Protein AF-A0A962R1C5-F1 (afdb_monomer)

Foldseek 3Di:
DADPDLVVLVLCVVVCVDDLVVLCVLVVHPSVQFPDWDCDNVRSDTDTDGDDPDAQPDPPDPCNPCPVSCVSVVPDDDDRDDD

Structure (mmCIF, N/CA/C/O backbone):
data_AF-A0A962R1C5-F1
#
_entry.id   AF-A0A962R1C5-F1
#
loop_
_atom_site.group_PDB
_atom_site.id
_atom_site.type_symbol
_atom_site.label_atom_id
_atom_site.label_alt_id
_atom_site.label_comp_id
_atom_site.label_asym_id
_atom_site.label_entity_id
_atom_site.label_seq_id
_atom_site.pdbx_PDB_ins_code
_atom_site.Cartn_x
_atom_site.Cartn_y
_atom_site.Cartn_z
_atom_site.occupancy
_atom_site.B_iso_or_equiv
_atom_site.auth_seq_id
_atom_site.auth_comp_id
_atom_site.auth_asym_id
_atom_site.auth_atom_id
_atom_site.pdbx_PDB_model_num
ATOM 1 N N . ILE A 1 1 ? -1.628 4.017 1.851 1.00 93.44 1 ILE A N 1
ATOM 2 C CA . ILE A 1 1 ? -2.962 4.583 2.189 1.00 93.44 1 ILE A CA 1
ATOM 3 C C . ILE A 1 1 ? -2.818 5.298 3.520 1.00 93.44 1 ILE A C 1
ATOM 5 O O . ILE A 1 1 ? -2.163 4.739 4.388 1.00 93.44 1 ILE A O 1
ATOM 9 N N . MET A 1 2 ? -3.346 6.509 3.673 1.00 96.19 2 MET A N 1
ATOM 10 C CA . MET A 1 2 ? -3.282 7.265 4.929 1.00 96.19 2 MET A CA 1
ATOM 11 C C . MET A 1 2 ? -4.690 7.665 5.349 1.00 96.19 2 MET A C 1
ATOM 13 O O . MET A 1 2 ? -5.518 7.965 4.489 1.00 96.19 2 MET A O 1
ATOM 17 N N . PHE A 1 3 ? -4.937 7.671 6.651 1.0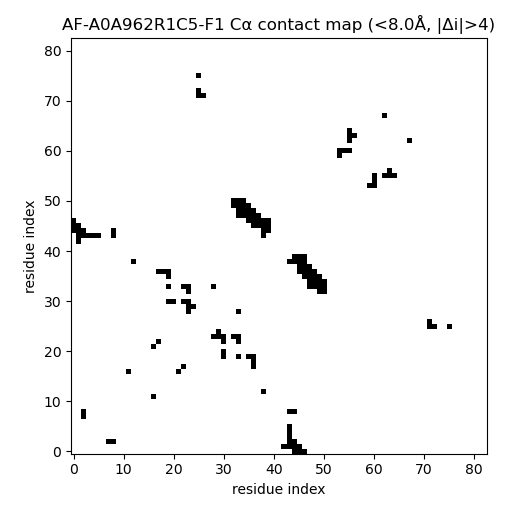0 96.88 3 PHE A N 1
ATOM 18 C CA . PHE A 1 3 ? -6.217 8.034 7.240 1.00 96.88 3 PHE A CA 1
ATOM 19 C C . PHE A 1 3 ? -6.082 9.370 7.964 1.00 96.88 3 PHE A C 1
ATOM 21 O O . PHE A 1 3 ? -5.030 9.685 8.518 1.00 96.88 3 PHE A O 1
ATOM 28 N N . ARG A 1 4 ? -7.151 10.168 7.933 1.00 97.19 4 ARG A N 1
ATOM 29 C CA . ARG A 1 4 ? -7.220 11.421 8.693 1.00 97.19 4 ARG A CA 1
ATOM 30 C C . ARG A 1 4 ? -7.554 11.150 10.155 1.00 97.19 4 ARG A C 1
ATOM 32 O O . ARG A 1 4 ? -6.884 11.673 11.034 1.00 97.19 4 ARG A O 1
ATOM 39 N N . GLU A 1 5 ? -8.586 10.342 10.381 1.00 97.50 5 GLU A N 1
ATOM 40 C CA . GLU A 1 5 ? -9.114 10.040 11.706 1.00 97.50 5 GLU A CA 1
ATOM 41 C C . GLU A 1 5 ? -8.630 8.665 12.178 1.00 97.50 5 GLU A C 1
ATOM 43 O O . GLU A 1 5 ? -8.655 7.681 11.431 1.00 97.50 5 GLU A O 1
ATOM 48 N N . GLU A 1 6 ? -8.234 8.572 13.446 1.00 97.31 6 GLU A N 1
ATOM 49 C CA . GLU A 1 6 ? -7.793 7.310 14.052 1.00 97.31 6 G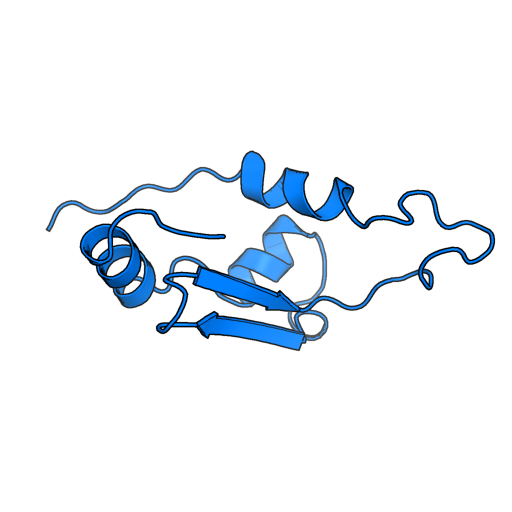LU A CA 1
ATOM 50 C C . GLU A 1 6 ? -8.918 6.265 14.080 1.00 97.31 6 GLU A C 1
ATOM 52 O O . GLU A 1 6 ? -8.679 5.085 13.831 1.00 97.31 6 GLU A O 1
ATOM 57 N N . ALA A 1 7 ? -10.161 6.690 14.318 1.00 95.94 7 ALA A N 1
ATOM 58 C CA . ALA A 1 7 ? -11.314 5.793 14.346 1.00 95.94 7 ALA A CA 1
ATOM 59 C C . ALA A 1 7 ? -11.520 5.062 13.006 1.00 95.94 7 ALA A C 1
ATOM 61 O O . ALA A 1 7 ? -11.790 3.857 13.000 1.00 95.94 7 ALA A O 1
ATOM 62 N N . ASP A 1 8 ? -11.338 5.765 11.883 1.00 95.00 8 ASP A N 1
ATOM 63 C CA . ASP A 1 8 ? -11.438 5.178 10.544 1.00 95.00 8 ASP A CA 1
ATOM 64 C C . ASP A 1 8 ? -10.300 4.187 10.303 1.00 95.00 8 ASP A C 1
ATOM 66 O O . ASP A 1 8 ? -10.539 3.072 9.834 1.00 95.00 8 ASP A O 1
ATOM 70 N N . TYR A 1 9 ? -9.074 4.556 10.691 1.00 96.75 9 TYR A N 1
ATOM 71 C CA . TYR A 1 9 ? -7.914 3.672 10.604 1.00 96.75 9 TYR A CA 1
ATOM 72 C C . TYR A 1 9 ? -8.116 2.383 11.404 1.00 96.75 9 TYR A C 1
ATOM 74 O O . TYR A 1 9 ? -7.910 1.291 10.875 1.00 96.75 9 TYR A O 1
ATOM 82 N N . LEU A 1 10 ? -8.548 2.488 12.663 1.00 95.62 10 LEU A N 1
ATOM 83 C CA . LEU A 1 10 ? -8.742 1.332 13.538 1.00 95.62 10 LEU A CA 1
ATOM 84 C C . LEU A 1 10 ? -9.854 0.412 13.028 1.00 95.62 10 LEU A C 1
ATOM 86 O O . LEU A 1 10 ? -9.684 -0.809 13.048 1.00 95.62 10 LEU A O 1
ATOM 90 N N . ARG A 1 11 ? -10.958 0.975 12.518 1.00 94.06 11 ARG A N 1
ATOM 91 C CA . ARG A 1 11 ? -12.034 0.192 11.890 1.00 94.06 11 ARG A CA 1
ATOM 92 C C . ARG A 1 11 ? -11.551 -0.502 10.619 1.00 94.06 11 ARG A C 1
ATOM 94 O O . ARG A 1 11 ? -11.839 -1.674 10.405 1.00 94.06 11 ARG A O 1
ATOM 101 N N . PHE A 1 12 ? -10.792 0.197 9.784 1.00 95.19 12 PHE A N 1
ATOM 102 C CA . PHE A 1 12 ? -10.236 -0.378 8.564 1.00 95.19 12 PHE A CA 1
ATOM 103 C C . PHE A 1 12 ? -9.204 -1.480 8.866 1.00 95.19 12 PHE A C 1
ATOM 105 O O . PHE A 1 12 ? -9.155 -2.509 8.185 1.00 95.19 12 PHE A O 1
ATOM 112 N N . LYS A 1 13 ? -8.388 -1.284 9.910 1.00 95.19 13 LYS A N 1
ATOM 113 C CA . LYS A 1 13 ? -7.393 -2.246 10.397 1.00 95.19 13 LYS A CA 1
ATOM 114 C C . LYS A 1 13 ? -8.035 -3.498 10.985 1.00 95.19 13 LYS A C 1
ATOM 116 O O . LYS A 1 13 ? -7.569 -4.590 10.671 1.00 95.19 13 LYS A O 1
ATOM 121 N N . SER A 1 14 ? -9.088 -3.373 11.798 1.00 95.19 14 SER A N 1
ATOM 122 C CA . SER A 1 14 ? -9.741 -4.533 12.431 1.00 95.19 14 SER A CA 1
ATOM 123 C C . SER A 1 14 ? -10.354 -5.498 11.416 1.00 95.19 14 SER A C 1
ATOM 125 O O . SER A 1 14 ? -10.375 -6.703 11.649 1.00 95.19 14 SER A O 1
ATOM 127 N N . LEU A 1 15 ? -10.797 -4.973 10.275 1.00 93.81 15 LEU A N 1
ATOM 128 C CA . LEU A 1 15 ? -11.343 -5.749 9.166 1.00 93.81 15 LEU A CA 1
ATOM 129 C C . LEU A 1 15 ? -10.262 -6.359 8.256 1.00 93.81 15 LEU A C 1
ATOM 131 O O . LEU A 1 15 ? -10.596 -7.138 7.369 1.00 93.81 15 LEU A O 1
ATOM 135 N N . GLN A 1 16 ? -8.987 -5.985 8.433 1.00 93.94 16 GLN A N 1
ATOM 136 C CA . GLN A 1 16 ? -7.861 -6.383 7.575 1.00 93.94 16 GLN A CA 1
ATOM 137 C C . GLN A 1 16 ? -8.173 -6.286 6.070 1.00 93.94 16 GLN A C 1
ATOM 139 O O . GLN A 1 16 ? -7.778 -7.147 5.275 1.00 93.94 16 GLN A O 1
ATOM 144 N N . LEU A 1 17 ? -8.891 -5.221 5.684 1.00 93.56 17 LEU A N 1
ATOM 145 C CA . LEU A 1 17 ? -9.386 -5.038 4.318 1.00 93.56 17 LEU A CA 1
ATOM 146 C C . LEU A 1 17 ? -8.254 -5.031 3.290 1.00 93.56 17 LEU A C 1
ATOM 148 O O . LEU A 1 17 ? -8.452 -5.495 2.174 1.00 93.56 17 LEU A O 1
ATOM 152 N N . VAL A 1 18 ? -7.064 -4.551 3.667 1.00 96.31 18 VAL A N 1
ATOM 153 C CA . VAL A 1 18 ? -5.867 -4.587 2.826 1.00 96.31 18 VAL A CA 1
ATOM 154 C C . VAL A 1 18 ? -4.909 -5.636 3.364 1.00 96.31 18 VAL A C 1
ATOM 156 O O . VAL A 1 18 ? -4.313 -5.485 4.425 1.00 96.31 18 VAL A O 1
ATOM 159 N N . ASN A 1 19 ? -4.743 -6.703 2.593 1.00 96.88 19 ASN A N 1
ATOM 160 C CA . ASN A 1 19 ? -3.851 -7.819 2.878 1.00 96.88 19 ASN A CA 1
ATOM 161 C C . ASN A 1 19 ? -3.128 -8.255 1.594 1.00 96.88 19 ASN A C 1
ATOM 163 O O . ASN A 1 19 ? -3.412 -7.742 0.507 1.00 96.88 19 ASN A O 1
ATOM 167 N N . ALA A 1 20 ? -2.181 -9.187 1.720 1.00 97.81 20 ALA A N 1
ATOM 168 C CA . ALA A 1 20 ? -1.360 -9.630 0.596 1.00 97.81 20 ALA A CA 1
ATOM 169 C C . ALA A 1 20 ? -2.202 -10.177 -0.569 1.00 97.81 20 ALA A C 1
ATOM 171 O O . ALA A 1 20 ? -1.950 -9.819 -1.716 1.00 97.81 20 ALA A O 1
ATOM 172 N N . SER A 1 21 ? -3.263 -10.934 -0.279 1.00 97.69 21 SER A N 1
ATOM 173 C CA . SER A 1 21 ? -4.173 -11.477 -1.293 1.00 97.69 21 SER A CA 1
ATOM 174 C C . SER A 1 21 ? -4.914 -10.386 -2.081 1.00 97.69 21 SER A C 1
ATOM 176 O O . SER A 1 21 ? -4.966 -10.435 -3.314 1.00 97.69 21 SER A O 1
ATOM 178 N N . LEU A 1 22 ? -5.436 -9.350 -1.404 1.00 97.06 22 LEU A N 1
ATOM 179 C CA . LEU A 1 22 ? -6.046 -8.202 -2.089 1.00 97.06 22 LEU A CA 1
ATOM 180 C C . LEU A 1 22 ? -5.026 -7.502 -2.992 1.00 97.06 22 LEU A C 1
ATOM 182 O O . LEU A 1 22 ? -5.325 -7.237 -4.156 1.00 97.06 22 LEU A O 1
ATOM 186 N N . VAL A 1 23 ? -3.842 -7.188 -2.459 1.00 97.56 23 VAL A N 1
ATOM 187 C CA . VAL A 1 23 ? -2.795 -6.477 -3.206 1.00 97.56 23 VAL A CA 1
ATOM 188 C C . VAL A 1 23 ? -2.381 -7.294 -4.430 1.00 97.56 23 VAL A C 1
ATOM 190 O O . VAL A 1 23 ? -2.368 -6.771 -5.539 1.00 97.56 23 VAL A O 1
ATOM 193 N N . ALA A 1 24 ? -2.126 -8.589 -4.266 1.00 97.50 24 ALA A N 1
ATOM 194 C CA . ALA A 1 24 ? -1.795 -9.493 -5.362 1.00 97.50 24 ALA A CA 1
ATOM 195 C C . ALA A 1 24 ? -2.837 -9.427 -6.491 1.00 97.50 24 ALA A C 1
ATOM 197 O O . ALA A 1 24 ? -2.491 -9.229 -7.658 1.00 97.50 24 ALA A O 1
ATOM 198 N N . ARG A 1 25 ? -4.125 -9.489 -6.130 1.00 97.19 25 ARG A N 1
ATOM 199 C CA . ARG A 1 25 ? -5.242 -9.390 -7.076 1.00 97.19 25 ARG A CA 1
ATOM 200 C C . ARG A 1 25 ? -5.309 -8.032 -7.777 1.00 97.19 25 ARG A C 1
ATOM 202 O O . ARG A 1 25 ? -5.450 -8.004 -8.995 1.00 97.19 25 ARG A O 1
ATOM 209 N N . LEU A 1 26 ? -5.215 -6.924 -7.038 1.00 96.56 26 LEU A N 1
ATOM 210 C CA . LEU A 1 26 ? -5.320 -5.573 -7.610 1.00 96.56 26 LEU A CA 1
ATOM 211 C C . LEU A 1 26 ? -4.154 -5.240 -8.547 1.00 96.56 26 LEU A C 1
ATOM 213 O O . LEU A 1 26 ? -4.350 -4.558 -9.548 1.00 96.56 26 LEU A O 1
ATOM 217 N N . TYR A 1 27 ? -2.952 -5.724 -8.235 1.00 94.88 27 TYR A N 1
ATOM 218 C CA . TYR A 1 27 ? -1.745 -5.449 -9.018 1.00 94.88 27 TYR A CA 1
ATOM 219 C C . TYR A 1 27 ? -1.430 -6.537 -10.058 1.00 94.88 27 TYR A C 1
ATOM 221 O O . TYR A 1 27 ? -0.444 -6.411 -10.778 1.00 94.88 27 TYR A O 1
ATOM 229 N N . GLY A 1 28 ? -2.252 -7.590 -10.162 1.00 95.06 28 GLY A N 1
ATOM 230 C CA . GLY A 1 28 ? -2.088 -8.653 -11.158 1.00 95.06 28 GLY A CA 1
ATOM 231 C C . GLY A 1 28 ? -0.817 -9.488 -10.976 1.00 95.06 28 GLY A C 1
ATOM 232 O O . GLY A 1 28 ? -0.254 -9.971 -11.957 1.00 95.06 28 GLY A O 1
ATOM 233 N N . VAL A 1 29 ? -0.347 -9.647 -9.736 1.00 95.69 29 VAL A N 1
ATOM 234 C CA . VAL A 1 29 ? 0.883 -10.382 -9.406 1.00 95.69 29 VAL A CA 1
ATOM 235 C C . VAL A 1 29 ? 0.587 -11.587 -8.510 1.00 95.69 29 VAL A C 1
ATOM 237 O O . VAL A 1 29 ? -0.411 -11.588 -7.791 1.00 95.69 29 VAL A O 1
ATOM 240 N N . PRO A 1 30 ? 1.452 -12.617 -8.491 1.00 97.50 30 PRO A N 1
ATOM 241 C CA . PRO A 1 30 ? 1.378 -13.670 -7.483 1.00 97.50 30 PRO A CA 1
ATOM 242 C C . PRO A 1 30 ? 1.515 -13.106 -6.064 1.00 97.50 30 PRO A C 1
ATOM 244 O O . PRO A 1 30 ? 2.297 -12.184 -5.838 1.00 97.50 30 PRO A O 1
ATOM 247 N N . GLU A 1 31 ? 0.838 -13.710 -5.086 1.00 97.69 31 GLU A N 1
ATOM 248 C CA . GLU A 1 31 ? 0.915 -13.273 -3.683 1.00 97.69 31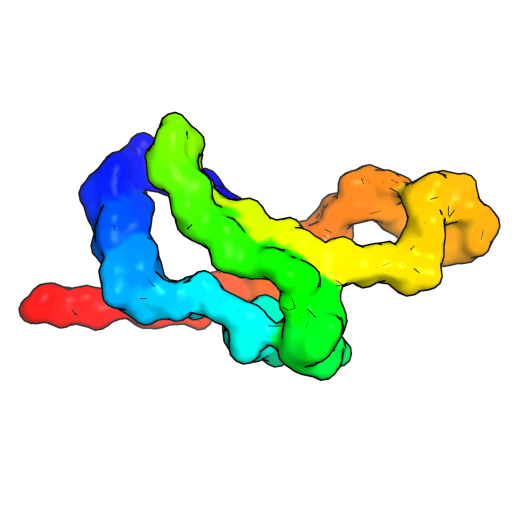 GLU A CA 1
ATOM 249 C C . GLU A 1 31 ? 2.345 -13.319 -3.123 1.00 97.69 31 GLU A C 1
ATOM 251 O O . GLU A 1 31 ? 2.737 -12.439 -2.366 1.00 97.69 31 GLU A O 1
ATOM 256 N N . SER A 1 32 ? 3.183 -14.245 -3.605 1.00 97.38 32 SER A N 1
ATOM 257 C CA . SER A 1 32 ? 4.615 -14.325 -3.268 1.00 97.38 32 SER A CA 1
ATOM 258 C C . SER A 1 32 ? 5.446 -13.110 -3.699 1.00 97.38 32 SER A C 1
ATOM 260 O O . SER A 1 32 ? 6.593 -12.969 -3.276 1.00 97.38 32 SER A O 1
ATOM 262 N N . ARG A 1 33 ? 4.904 -12.237 -4.558 1.00 96.81 33 ARG A N 1
ATOM 263 C CA . ARG A 1 33 ? 5.529 -10.965 -4.952 1.00 96.81 33 ARG A CA 1
ATOM 264 C C . ARG A 1 33 ? 5.099 -9.809 -4.052 1.00 96.81 33 ARG A C 1
ATOM 266 O O . ARG A 1 33 ? 5.693 -8.741 -4.158 1.00 96.81 33 ARG A O 1
ATOM 273 N N . VAL A 1 34 ? 4.114 -9.989 -3.176 1.00 97.69 34 VAL A N 1
ATOM 274 C CA . VAL A 1 34 ? 3.769 -8.994 -2.157 1.00 97.69 34 VAL A CA 1
ATOM 275 C C . VAL A 1 34 ? 4.725 -9.177 -0.987 1.00 97.69 34 VAL A C 1
ATOM 277 O O . VAL A 1 34 ? 4.597 -10.126 -0.223 1.00 97.69 34 VAL A O 1
ATOM 280 N N . LEU A 1 35 ? 5.718 -8.293 -0.881 1.00 97.56 35 LEU A N 1
ATOM 281 C CA . LEU A 1 35 ? 6.786 -8.443 0.109 1.00 97.56 35 LEU A CA 1
ATOM 282 C C . LEU A 1 35 ? 6.267 -8.170 1.516 1.00 97.56 35 LEU A C 1
ATOM 284 O O . LEU A 1 35 ? 6.532 -8.952 2.416 1.00 97.56 35 LEU A O 1
ATOM 288 N N . ASP A 1 36 ? 5.499 -7.091 1.679 1.00 97.44 36 ASP A N 1
ATOM 289 C CA . ASP A 1 36 ? 4.916 -6.711 2.961 1.00 97.44 36 ASP A CA 1
ATOM 290 C C . ASP A 1 36 ? 3.628 -5.902 2.775 1.00 97.44 36 ASP A C 1
ATOM 292 O O . ASP A 1 36 ? 3.514 -5.071 1.866 1.00 97.44 36 ASP A O 1
ATOM 296 N N . VAL A 1 37 ? 2.691 -6.080 3.708 1.00 97.69 37 VAL A N 1
ATOM 297 C CA . VAL A 1 37 ? 1.558 -5.177 3.945 1.00 97.69 37 VAL A CA 1
ATOM 298 C C . VAL A 1 37 ? 1.563 -4.816 5.426 1.00 97.69 37 VAL A C 1
ATOM 300 O O . VAL A 1 37 ? 1.290 -5.652 6.283 1.00 97.69 37 VAL A O 1
ATOM 303 N N . ILE A 1 38 ? 1.908 -3.568 5.732 1.00 97.75 38 ILE A N 1
ATOM 304 C CA . ILE A 1 38 ? 2.167 -3.098 7.092 1.00 97.75 38 ILE A CA 1
ATOM 305 C C . ILE A 1 38 ? 1.107 -2.071 7.473 1.00 97.75 38 ILE A C 1
ATOM 307 O O . ILE A 1 38 ? 1.026 -1.000 6.870 1.00 97.75 38 ILE A O 1
ATOM 311 N N . TYR A 1 39 ? 0.347 -2.380 8.519 1.00 97.69 39 TYR A N 1
ATOM 312 C CA . TYR A 1 39 ? -0.496 -1.424 9.234 1.00 97.69 39 TYR A CA 1
ATOM 313 C C . TYR A 1 39 ? 0.376 -0.643 10.218 1.00 97.69 39 TYR A C 1
ATOM 315 O O . TYR A 1 39 ? 0.731 -1.136 11.289 1.00 97.69 39 TYR A O 1
ATOM 323 N N . PHE A 1 40 ? 0.798 0.547 9.805 1.00 97.75 40 PHE A N 1
ATOM 324 C CA . PHE A 1 40 ? 1.721 1.392 10.544 1.00 97.75 40 PHE A CA 1
ATOM 325 C C . PHE A 1 40 ? 0.952 2.393 11.413 1.00 97.75 40 PHE A C 1
ATOM 327 O O . PHE A 1 40 ? 0.653 3.516 10.998 1.00 97.75 40 PHE A O 1
ATOM 334 N N . ASP A 1 41 ? 0.656 1.958 12.639 1.00 97.25 41 ASP A N 1
ATOM 335 C CA . ASP A 1 41 ? -0.158 2.695 13.615 1.00 97.25 41 ASP A CA 1
ATOM 336 C C . ASP A 1 41 ? 0.306 4.138 13.870 1.00 97.25 41 ASP A C 1
ATOM 338 O O . ASP A 1 41 ? -0.548 5.023 13.850 1.00 97.25 41 ASP A O 1
ATOM 342 N N . PRO A 1 42 ? 1.615 4.444 14.019 1.00 97.25 42 PRO A N 1
ATOM 343 C CA . PRO A 1 42 ? 2.053 5.805 14.336 1.00 97.25 42 PRO A CA 1
ATOM 344 C C . PRO A 1 42 ? 1.708 6.858 13.277 1.00 97.25 42 PRO A C 1
ATOM 346 O O . PRO A 1 42 ? 1.680 8.042 13.596 1.00 97.25 42 PRO A O 1
ATOM 349 N N . ALA A 1 43 ? 1.481 6.450 12.023 1.00 97.50 43 ALA A N 1
A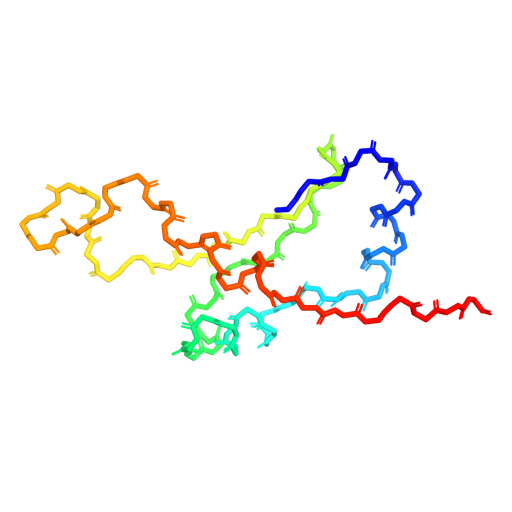TOM 350 C CA . ALA A 1 43 ? 1.106 7.364 10.942 1.00 97.50 43 ALA A CA 1
ATOM 351 C C . ALA A 1 43 ? -0.341 7.181 10.471 1.00 97.50 43 ALA A C 1
ATOM 353 O O . ALA A 1 43 ? -0.700 7.758 9.444 1.00 97.50 43 ALA A O 1
ATOM 354 N N . LEU A 1 44 ? -1.136 6.353 11.165 1.00 98.31 44 LEU A N 1
ATOM 355 C CA . LEU A 1 44 ? -2.488 5.970 10.746 1.00 98.31 44 LEU A CA 1
ATOM 356 C C . LEU A 1 44 ? -2.502 5.567 9.264 1.00 98.31 44 LEU A C 1
ATOM 358 O O . LEU A 1 44 ? -3.236 6.127 8.447 1.00 98.31 44 LEU A O 1
ATOM 362 N N . ALA A 1 45 ? -1.595 4.666 8.883 1.00 98.00 45 ALA A N 1
ATOM 363 C CA . ALA A 1 45 ? -1.311 4.397 7.482 1.00 98.00 45 ALA A CA 1
ATOM 364 C C . ALA A 1 45 ? -1.063 2.921 7.195 1.00 98.00 45 ALA A C 1
ATOM 366 O O . ALA A 1 45 ? -0.658 2.139 8.048 1.00 98.00 45 ALA A O 1
ATOM 367 N N . ILE A 1 46 ? -1.258 2.563 5.931 1.00 97.44 46 ILE A N 1
ATOM 368 C CA . ILE A 1 46 ? -0.942 1.248 5.388 1.00 97.44 46 ILE A CA 1
ATOM 369 C C . ILE A 1 46 ? 0.165 1.425 4.361 1.00 97.44 46 ILE A C 1
ATOM 371 O O . ILE A 1 46 ? -0.001 2.168 3.379 1.00 97.44 46 ILE A O 1
ATOM 375 N N . LYS A 1 47 ? 1.277 0.729 4.592 1.00 96.88 47 LYS A N 1
ATOM 376 C CA . LYS A 1 47 ? 2.414 0.630 3.679 1.00 96.88 47 LYS A CA 1
ATOM 377 C C . LYS A 1 47 ? 2.367 -0.721 2.975 1.00 96.88 47 LYS A C 1
ATOM 379 O O . LYS A 1 47 ? 2.232 -1.752 3.621 1.00 96.88 47 LYS A O 1
ATOM 384 N N . ILE A 1 48 ? 2.503 -0.701 1.656 1.00 97.00 48 ILE A N 1
ATOM 385 C CA . ILE A 1 48 ? 2.550 -1.896 0.814 1.00 97.00 48 ILE A CA 1
ATOM 386 C C . ILE A 1 48 ? 3.912 -1.908 0.123 1.00 97.00 48 ILE A C 1
ATOM 388 O O . ILE A 1 48 ? 4.336 -0.879 -0.408 1.00 97.00 48 ILE A O 1
ATOM 392 N N . CYS A 1 49 ? 4.591 -3.051 0.137 1.00 96.12 49 CYS A N 1
ATOM 393 C CA . CYS A 1 49 ? 5.885 -3.245 -0.511 1.00 96.12 49 CYS A CA 1
ATOM 394 C C . CYS A 1 49 ? 5.750 -4.250 -1.662 1.00 96.12 49 CYS A C 1
ATOM 396 O O . CYS A 1 49 ? 5.412 -5.413 -1.448 1.00 96.12 49 CYS A O 1
ATOM 398 N N . LEU A 1 50 ? 6.059 -3.802 -2.880 1.00 94.25 50 LEU A N 1
ATOM 399 C CA . LEU A 1 50 ? 6.086 -4.617 -4.095 1.00 94.25 50 LEU A CA 1
ATOM 400 C C . LEU A 1 50 ? 7.438 -4.439 -4.806 1.00 94.25 50 LEU A C 1
ATOM 402 O O . LEU A 1 50 ? 7.957 -3.319 -4.847 1.00 94.25 50 LEU A O 1
ATOM 406 N N . PRO A 1 51 ? 8.020 -5.501 -5.388 1.00 92.12 51 PRO A N 1
ATOM 407 C CA . PRO A 1 51 ? 9.225 -5.392 -6.190 1.00 92.12 51 PRO A CA 1
ATOM 408 C C . PRO A 1 51 ? 8.902 -4.708 -7.519 1.00 92.12 51 PRO A C 1
ATOM 410 O O . PRO A 1 51 ? 7.876 -4.975 -8.145 1.00 92.12 51 PRO A O 1
ATOM 413 N N . ARG A 1 52 ? 9.817 -3.861 -7.988 1.00 90.06 52 ARG A N 1
ATOM 414 C CA . ARG A 1 52 ? 9.750 -3.311 -9.344 1.00 90.06 52 ARG A CA 1
ATOM 415 C C . ARG A 1 52 ? 10.290 -4.332 -10.342 1.00 90.06 52 ARG A C 1
ATOM 417 O O . ARG A 1 52 ? 11.233 -5.058 -10.037 1.00 90.06 52 ARG A O 1
ATOM 424 N N . GLU A 1 53 ? 9.708 -4.373 -11.537 1.00 87.38 53 GLU A N 1
ATOM 425 C CA . GLU A 1 53 ? 10.251 -5.171 -12.646 1.00 87.38 53 GLU A CA 1
ATOM 426 C C . GLU A 1 53 ? 11.513 -4.534 -13.229 1.00 87.38 53 GLU A C 1
ATOM 428 O O . 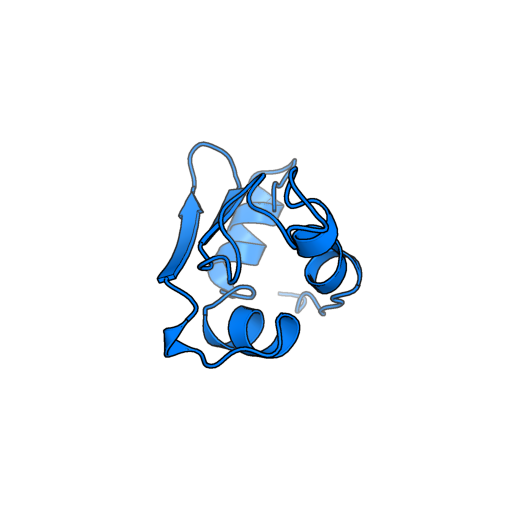GLU A 1 53 ? 12.492 -5.224 -13.498 1.00 87.38 53 GLU A O 1
ATOM 433 N N . ILE A 1 54 ? 11.500 -3.206 -13.370 1.00 90.81 54 ILE A N 1
ATOM 434 C CA . ILE A 1 54 ? 12.621 -2.404 -13.856 1.00 90.81 54 ILE A CA 1
ATOM 435 C C . ILE A 1 54 ? 13.042 -1.444 -12.742 1.00 90.81 54 ILE A C 1
ATOM 437 O O . ILE A 1 54 ? 12.208 -0.773 -12.118 1.00 90.81 54 ILE A O 1
ATOM 441 N N . SER A 1 55 ? 14.348 -1.399 -12.471 1.00 91.56 55 SER A N 1
ATOM 442 C CA . SER A 1 55 ? 14.921 -0.468 -11.497 1.00 91.56 55 SER A CA 1
ATOM 443 C C . SER A 1 55 ? 14.573 0.977 -11.863 1.00 91.56 55 SER A C 1
ATOM 445 O O . SER A 1 55 ? 14.543 1.327 -13.042 1.00 91.56 55 SER A O 1
ATOM 447 N N . SER A 1 56 ? 14.327 1.812 -10.852 1.00 92.25 56 SER A N 1
ATOM 448 C CA . SER A 1 56 ? 13.968 3.218 -11.061 1.00 92.25 56 SER A CA 1
ATOM 449 C C . SER A 1 56 ? 15.046 3.935 -11.885 1.00 92.25 56 SER A C 1
ATOM 451 O O . SER A 1 56 ? 16.232 3.871 -11.553 1.00 92.25 56 SER A O 1
ATOM 453 N N . GLY A 1 57 ? 14.635 4.575 -12.981 1.00 92.06 57 GLY A N 1
ATOM 454 C CA . GLY A 1 57 ? 15.517 5.330 -13.879 1.00 92.06 57 GLY A CA 1
ATOM 455 C C . GLY A 1 57 ? 16.368 4.490 -14.840 1.00 92.06 57 GLY A C 1
ATOM 456 O O . GLY A 1 57 ? 17.151 5.058 -15.602 1.00 92.06 57 GLY A O 1
ATOM 457 N N . ALA A 1 58 ? 16.240 3.160 -14.840 1.00 94.56 58 ALA A N 1
ATOM 458 C CA . ALA A 1 58 ? 16.934 2.313 -15.810 1.00 94.56 58 ALA A CA 1
ATOM 459 C C . ALA A 1 58 ? 16.296 2.408 -17.216 1.00 94.56 58 ALA A C 1
ATOM 461 O O . ALA A 1 58 ? 15.111 2.733 -17.335 1.00 94.56 58 ALA A O 1
ATOM 462 N N . PRO A 1 59 ? 17.036 2.094 -18.302 1.00 95.56 59 PRO A N 1
ATOM 463 C CA . PRO A 1 59 ? 16.457 2.022 -19.641 1.00 95.56 59 PRO A CA 1
ATOM 464 C C . PRO A 1 59 ? 15.226 1.108 -19.685 1.00 95.56 59 PRO A C 1
ATOM 466 O O . PRO A 1 59 ? 15.279 -0.042 -19.256 1.00 95.56 59 PRO A O 1
ATOM 469 N N . GLY A 1 60 ? 14.119 1.630 -20.213 1.00 90.94 60 GLY A N 1
ATOM 470 C CA . GLY A 1 60 ? 12.832 0.931 -20.249 1.00 90.94 60 GLY A CA 1
ATOM 471 C C . GLY A 1 60 ? 11.905 1.242 -19.071 1.00 90.94 60 GLY A C 1
ATOM 472 O O . GLY A 1 60 ? 10.728 0.892 -19.152 1.00 90.94 60 GLY A O 1
ATOM 473 N N . ASP A 1 61 ? 12.375 1.939 -18.030 1.00 93.12 61 ASP A N 1
ATOM 474 C CA . ASP A 1 61 ? 11.500 2.456 -16.978 1.00 93.12 61 ASP A CA 1
ATOM 475 C C . ASP A 1 61 ? 10.606 3.574 -17.530 1.00 93.12 61 ASP A C 1
ATOM 477 O O . ASP A 1 61 ? 11.077 4.583 -18.057 1.00 93.12 61 ASP A O 1
ATOM 481 N N . ARG A 1 62 ? 9.293 3.376 -17.418 1.00 89.56 62 ARG A N 1
ATOM 482 C CA . ARG A 1 62 ? 8.265 4.321 -17.876 1.00 89.56 62 ARG A CA 1
ATOM 483 C C . ARG A 1 62 ? 7.654 5.118 -16.727 1.00 89.56 62 ARG A C 1
ATOM 485 O O . ARG A 1 62 ? 6.820 5.985 -16.973 1.00 89.56 62 ARG A O 1
ATOM 492 N N . ASP A 1 63 ? 8.042 4.812 -15.491 1.00 89.12 63 ASP A N 1
ATOM 493 C CA . ASP A 1 63 ? 7.486 5.410 -14.285 1.00 89.12 63 ASP A CA 1
ATOM 494 C C . ASP A 1 63 ? 8.551 5.516 -13.189 1.00 89.12 63 ASP A C 1
ATOM 496 O O . ASP A 1 63 ? 8.523 4.823 -12.166 1.00 89.12 63 ASP A O 1
ATOM 500 N N . VAL A 1 64 ? 9.502 6.423 -13.409 1.00 89.50 64 VAL A N 1
ATOM 501 C CA . VAL A 1 64 ? 10.632 6.661 -12.499 1.00 89.50 64 VAL A CA 1
ATOM 502 C C . VAL A 1 64 ? 10.160 6.988 -11.081 1.00 89.50 64 VAL A C 1
ATOM 504 O O . VAL A 1 64 ? 10.763 6.523 -10.114 1.00 89.50 64 VAL A O 1
ATOM 507 N N . TYR A 1 65 ? 9.054 7.728 -10.955 1.00 86.00 65 TYR A N 1
ATOM 508 C CA . TYR A 1 65 ? 8.476 8.124 -9.669 1.00 86.00 65 TYR A CA 1
ATOM 509 C C . TYR A 1 65 ? 7.637 7.015 -9.008 1.00 86.00 65 TYR A C 1
ATOM 511 O O . TYR A 1 65 ? 7.448 7.032 -7.796 1.00 86.00 65 TYR A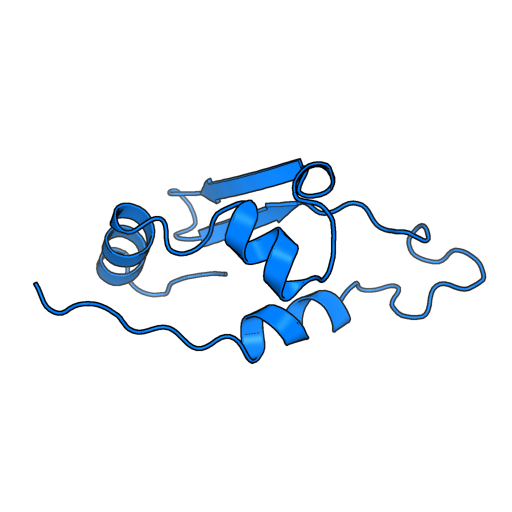 O 1
ATOM 519 N N . GLY A 1 66 ? 7.157 6.028 -9.772 1.00 84.25 66 GLY A N 1
ATOM 520 C CA . GLY A 1 66 ? 6.273 4.974 -9.264 1.00 84.25 66 GLY A CA 1
ATOM 521 C C . GLY A 1 66 ? 4.815 5.416 -9.091 1.00 84.25 66 GLY A C 1
ATOM 522 O O . GLY A 1 66 ? 4.064 4.755 -8.374 1.00 84.25 66 GLY A O 1
ATOM 523 N N . ALA A 1 67 ? 4.396 6.518 -9.724 1.00 85.12 67 ALA A N 1
ATOM 524 C CA . ALA A 1 67 ? 3.043 7.061 -9.577 1.00 85.12 67 ALA A CA 1
ATOM 525 C C . ALA A 1 67 ? 1.953 6.117 -10.107 1.00 85.12 67 ALA A C 1
ATOM 527 O O . ALA A 1 67 ? 0.825 6.128 -9.609 1.00 85.12 67 ALA A O 1
ATOM 528 N N . GLN A 1 68 ? 2.259 5.283 -11.102 1.00 84.38 68 GLN A N 1
ATOM 529 C CA . GLN A 1 68 ? 1.283 4.371 -11.704 1.00 84.38 68 GLN A CA 1
ATOM 530 C C . GLN A 1 68 ? 0.831 3.289 -10.716 1.00 84.38 68 GLN A C 1
ATOM 532 O O . GLN A 1 68 ? -0.261 2.741 -10.857 1.00 84.38 68 GLN A O 1
ATOM 537 N N . GLN A 1 69 ? 1.609 3.042 -9.656 1.00 85.56 69 GLN A N 1
ATOM 538 C CA . GLN A 1 69 ? 1.234 2.115 -8.590 1.00 85.56 69 GLN A CA 1
ATOM 539 C C . GLN A 1 69 ? 0.035 2.603 -7.764 1.00 85.56 69 GLN A C 1
ATOM 541 O O . GLN A 1 69 ? -0.552 1.808 -7.033 1.00 85.56 69 GLN A O 1
ATOM 546 N N . HIS A 1 70 ? -0.361 3.874 -7.862 1.00 87.19 70 HIS A N 1
ATOM 547 C CA . HIS A 1 70 ? -1.529 4.385 -7.143 1.00 87.19 70 HIS A CA 1
ATOM 548 C C . HIS A 1 70 ? -2.858 3.988 -7.795 1.00 87.19 70 HIS A C 1
ATOM 550 O O . HIS A 1 70 ? -3.849 3.835 -7.084 1.00 87.19 70 HIS A O 1
ATOM 556 N N . ALA A 1 71 ? -2.890 3.802 -9.119 1.00 91.25 71 ALA A N 1
ATOM 55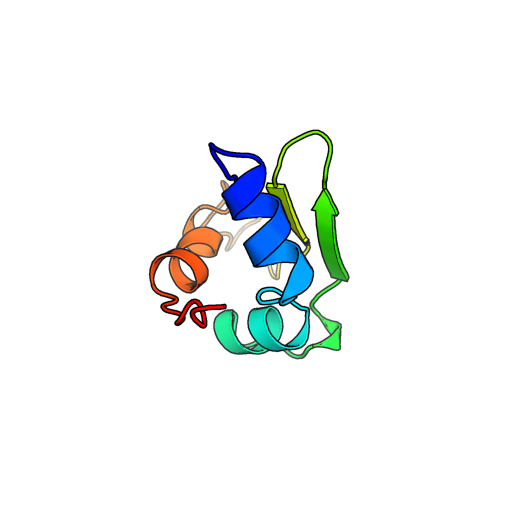7 C CA . ALA A 1 71 ? -4.138 3.632 -9.861 1.00 91.25 71 ALA A CA 1
ATOM 558 C C . ALA A 1 71 ? -4.980 2.417 -9.412 1.00 91.25 71 ALA A C 1
ATOM 560 O O . ALA A 1 71 ? -6.175 2.607 -9.189 1.00 91.25 71 ALA A O 1
ATOM 561 N N . PRO A 1 72 ? -4.414 1.209 -9.190 1.00 93.31 72 PRO A N 1
ATOM 562 C CA . PRO A 1 72 ? -5.213 0.056 -8.765 1.00 93.31 72 PRO A CA 1
ATOM 563 C C . PRO A 1 72 ? -5.926 0.258 -7.424 1.00 93.31 72 PRO A C 1
ATOM 565 O O . PRO A 1 72 ? -7.063 -0.168 -7.263 1.00 93.31 72 PRO A O 1
ATOM 568 N N . LEU A 1 73 ? -5.276 0.931 -6.468 1.00 92.75 73 LEU A N 1
ATOM 569 C CA . LEU A 1 73 ? -5.876 1.243 -5.167 1.00 92.75 73 LEU A CA 1
ATOM 570 C C . LEU A 1 73 ? -6.837 2.430 -5.234 1.00 92.75 73 LEU A C 1
ATOM 572 O O . LEU A 1 73 ? -7.792 2.465 -4.470 1.00 92.75 73 LEU A O 1
ATOM 576 N N . LEU A 1 74 ? -6.592 3.395 -6.125 1.00 92.19 74 LEU A N 1
ATOM 577 C CA . LEU A 1 74 ? -7.476 4.547 -6.320 1.00 92.19 74 LEU A CA 1
ATOM 578 C C . LEU A 1 74 ? -8.848 4.132 -6.868 1.00 92.19 74 LEU A C 1
ATOM 580 O O . LEU A 1 74 ? -9.848 4.751 -6.529 1.00 92.19 74 LEU A O 1
ATOM 584 N N . LEU A 1 75 ? -8.879 3.103 -7.717 1.00 93.50 75 LEU A N 1
ATOM 585 C CA . LEU A 1 75 ? -10.099 2.567 -8.327 1.00 93.50 75 LEU A CA 1
ATOM 586 C C . LEU A 1 75 ? -10.728 1.425 -7.517 1.00 93.50 75 LEU A C 1
ATOM 588 O O . LEU A 1 75 ? -11.744 0.869 -7.928 1.00 93.50 75 LEU A O 1
ATOM 592 N N . TRP A 1 76 ? -10.110 1.022 -6.407 1.00 95.12 76 TRP A N 1
ATOM 593 C CA . TRP A 1 76 ? -10.618 -0.067 -5.590 1.00 95.12 76 TRP A CA 1
ATOM 594 C C . TRP A 1 76 ? -11.724 0.433 -4.660 1.00 95.12 76 TRP A C 1
ATOM 596 O O . TRP A 1 76 ? -11.492 1.240 -3.762 1.00 95.12 76 TRP A O 1
ATOM 606 N N . GLU A 1 77 ? -12.922 -0.101 -4.862 1.00 94.19 77 GLU A N 1
ATOM 607 C CA . GLU A 1 77 ? -14.074 0.121 -3.997 1.00 94.19 77 GLU A CA 1
ATOM 608 C C . GLU A 1 77 ? -14.273 -1.069 -3.053 1.00 94.19 77 GLU A C 1
ATOM 610 O O . GLU A 1 77 ? -13.990 -2.227 -3.382 1.00 94.19 77 GLU A O 1
ATOM 615 N N . PHE A 1 78 ? -14.761 -0.776 -1.853 1.00 91.69 78 PHE A N 1
ATOM 616 C CA . PHE A 1 78 ? -15.085 -1.762 -0.834 1.00 91.69 78 PHE A CA 1
ATOM 617 C C . PHE A 1 78 ? -16.243 -1.250 0.014 1.00 91.69 78 PHE A C 1
ATOM 619 O O .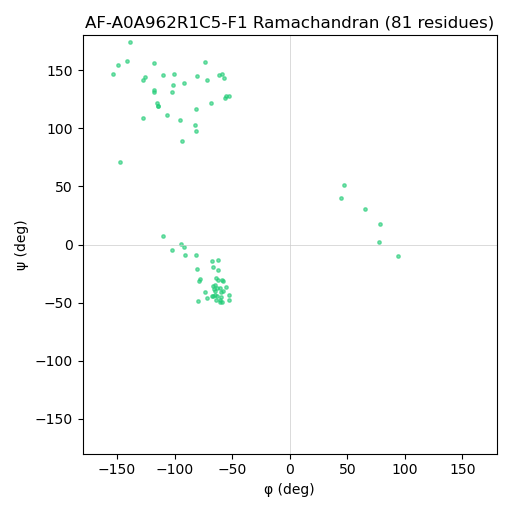 PHE A 1 78 ? -16.440 -0.045 0.171 1.00 91.69 78 PHE A O 1
ATOM 626 N N . GLU A 1 79 ? -16.985 -2.178 0.598 1.00 89.19 79 GLU A N 1
ATOM 627 C CA . GLU A 1 79 ? -18.018 -1.852 1.567 1.00 89.19 79 GLU A CA 1
ATOM 628 C C . GLU A 1 79 ? -17.426 -1.879 2.975 1.00 89.19 79 GLU A C 1
ATOM 630 O O . GLU A 1 79 ? -16.626 -2.753 3.321 1.00 89.19 79 GLU A O 1
ATOM 635 N N . LEU A 1 80 ? -17.825 -0.913 3.798 1.00 84.81 80 LEU A N 1
ATOM 636 C CA . LEU A 1 80 ? -17.568 -0.928 5.233 1.00 84.81 80 LEU A CA 1
ATOM 637 C C . LEU A 1 80 ? -18.803 -1.509 5.916 1.00 84.81 80 LEU A C 1
ATOM 639 O O . LEU A 1 80 ? -19.806 -0.798 5.995 1.00 84.81 80 LEU A O 1
ATOM 643 N N . PRO A 1 81 ? -18.748 -2.750 6.437 1.00 80.94 81 PRO A N 1
ATOM 644 C CA . PRO A 1 81 ? -19.873 -3.332 7.155 1.00 80.94 81 PRO A CA 1
ATOM 645 C C . PRO A 1 81 ? -20.277 -2.407 8.301 1.00 80.94 81 PRO A C 1
ATOM 647 O O . PRO A 1 81 ? -19.413 -1.990 9.084 1.00 80.94 81 PRO A O 1
ATOM 650 N N . GLU A 1 82 ? -21.558 -2.048 8.387 1.00 75.75 82 GLU A N 1
ATOM 651 C CA . GLU A 1 82 ? -22.098 -1.418 9.592 1.00 75.75 82 GLU A CA 1
ATOM 652 C C . GLU A 1 82 ? -21.941 -2.382 10.774 1.00 75.75 82 GLU A C 1
ATOM 654 O O . GLU A 1 82 ? -21.916 -3.599 10.589 1.00 75.75 82 GLU A O 1
ATOM 659 N N . LYS A 1 83 ? -21.702 -1.816 11.961 1.00 58.16 83 LYS A N 1
ATOM 660 C CA . LYS A 1 83 ? -21.457 -2.588 13.185 1.00 58.16 83 LY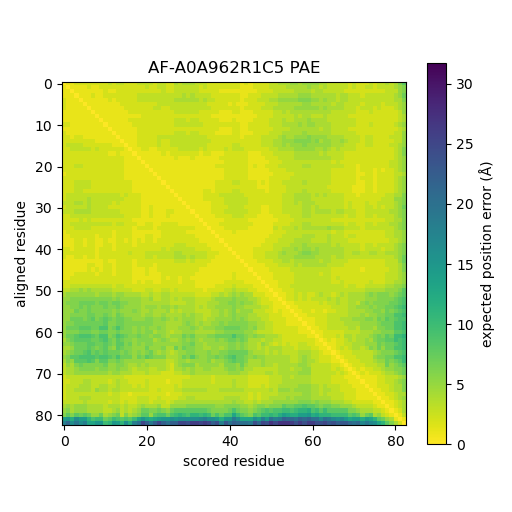S A CA 1
ATOM 661 C C . LYS A 1 83 ? -22.572 -3.585 13.472 1.00 58.16 83 LYS A C 1
ATOM 663 O O . LYS A 1 83 ? -23.746 -3.182 13.335 1.00 58.16 83 LYS A O 1
#

Solvent-accessible surface area (backbone atoms only — not comparable to full-atom values): 5305 Å² total; per-residue (Å²): 90,77,45,92,50,65,70,60,36,52,56,48,54,77,67,51,72,79,39,49,66,53,51,14,62,59,71,75,45,61,50,90,53,44,74,44,68,42,81,41,71,96,67,36,28,44,50,74,41,69,78,70,95,56,59,75,74,40,94,87,48,88,51,61,86,51,67,74,72,48,52,52,64,72,71,57,82,81,84,79,81,78,130

Mean predicted aligned error: 3.4 Å

Radius of gyration: 14.34 Å; Cα contacts (8 Å, |Δi|>4): 77; chains: 1; bounding box: 39×26×35 Å

pLDDT: mean 93.37, std 5.91, range [58.16, 98.31]

Secondary structure (DSSP, 8-state):
-B-SSHHHHHHHHHTT-S-HHHHHHHHTS-GGG--EEEEEGGGTEEEEE---SS-TTSTT-S-TT-GGGGHHHHT--------

Sequence (83 aa):
IMFREEADYLRFKSLQLVNASLVARLYGVPESRVLDVIYFDPALAIKICLPREISSGAPGDRDVYGAQQHAPLLLWEFELPEK